Protein AF-A0A2M7YZH6-F1 (afdb_monomer)

Nearest PDB structures (foldseek):
  3pjz-assembly1_B  TM=8.827E-01  e=1.285E-06  Vibrio parahaemolyticus
  6v4l-assembly1_A  TM=8.177E-01  e=1.826E-06  Vibrio parahaemolyticus RIMD 2210633

Sequence (149 aa):
GFAIVAFSWILIAFVGAIPFKLSGVCPNFIDGVFESMSGFTTTGASILREIDSLPEGILFWRNLMQWVGGMGIIILSLAIFPALGIGSFHLFKAEIPGGATVERVQPRLAETAKILWKTYIALTLLEIVVLRLLGLDFFDAVTHTFSTV

Secondary structure (DSSP, 8-state):
-HHHHHHHHHHHHHHHTHHHHHTSS-SSHHHHHHHHHHHHTT------S--TTS-HHHHHHHHHHHHHHHHHHHHHHHHHHHHHT-SSHHHHHHHSTT---GGGHHHHHHHHHHHHHHHHHHHHHHHHHHHHHTT--HHHHHHHHHHH-

pLDDT: mean 86.14, std 16.14, range [41.38, 98.44]

Structure (mmC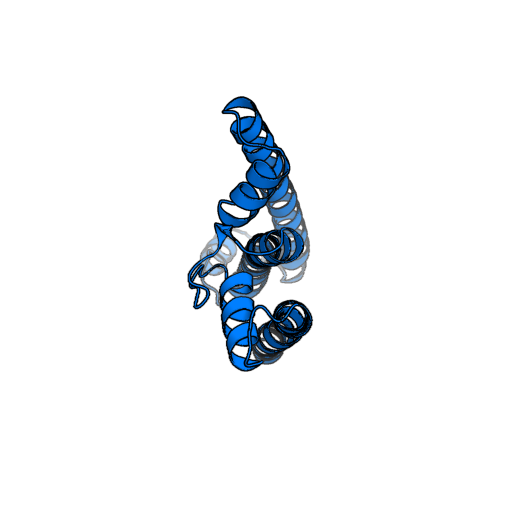IF, N/CA/C/O backbone):
data_AF-A0A2M7YZH6-F1
#
_entry.id   AF-A0A2M7YZH6-F1
#
loop_
_atom_site.group_PDB
_atom_site.id
_atom_site.type_symbol
_atom_site.label_atom_id
_atom_site.label_alt_id
_atom_site.label_comp_id
_atom_site.label_asym_id
_atom_site.label_entity_id
_atom_site.label_seq_id
_atom_site.pdbx_PDB_ins_code
_atom_site.Cartn_x
_atom_site.Cartn_y
_atom_site.Cartn_z
_atom_site.occupancy
_atom_site.B_iso_or_equiv
_atom_site.auth_seq_id
_atom_site.auth_comp_id
_atom_site.auth_asym_id
_atom_site.auth_atom_id
_atom_site.pdbx_PDB_model_num
ATOM 1 N N . GLY A 1 1 ? 4.613 -11.458 -21.295 1.00 74.50 1 GLY A N 1
ATOM 2 C CA . GLY A 1 1 ? 4.694 -10.096 -20.733 1.00 74.50 1 GLY A CA 1
ATOM 3 C C . GLY A 1 1 ? 3.332 -9.631 -20.266 1.00 74.50 1 GLY A C 1
ATOM 4 O O . GLY A 1 1 ? 2.996 -9.866 -19.118 1.00 74.50 1 GLY A O 1
ATOM 5 N N . PHE A 1 2 ? 2.523 -9.062 -21.163 1.00 79.38 2 PHE A N 1
ATOM 6 C CA . PHE A 1 2 ? 1.222 -8.457 -20.833 1.00 79.38 2 PHE A CA 1
ATOM 7 C C . PHE A 1 2 ? 0.250 -9.357 -20.058 1.00 79.38 2 PHE A C 1
ATOM 9 O O . PHE A 1 2 ? -0.271 -8.932 -19.035 1.00 79.38 2 PHE A O 1
ATOM 16 N N . ALA A 1 3 ? 0.059 -10.611 -20.485 1.00 87.94 3 ALA A N 1
ATOM 17 C CA . ALA A 1 3 ? -0.822 -11.546 -19.779 1.00 87.94 3 ALA A CA 1
ATOM 18 C C . ALA A 1 3 ? -0.371 -11.798 -18.330 1.00 87.94 3 ALA A C 1
ATOM 20 O O . ALA A 1 3 ? -1.194 -11.805 -17.426 1.00 87.94 3 ALA A O 1
ATOM 21 N N . ILE A 1 4 ? 0.940 -11.939 -18.102 1.00 88.12 4 ILE A N 1
ATOM 22 C CA . ILE A 1 4 ? 1.502 -12.144 -16.758 1.00 88.12 4 ILE A CA 1
ATOM 23 C C . ILE A 1 4 ? 1.170 -10.942 -15.876 1.00 88.12 4 ILE A C 1
ATOM 25 O O . ILE A 1 4 ? 0.662 -11.124 -14.783 1.00 88.12 4 ILE A O 1
ATOM 29 N N . VAL A 1 5 ? 1.388 -9.721 -16.370 1.00 86.12 5 VAL A N 1
ATOM 30 C CA . VAL A 1 5 ? 1.063 -8.493 -15.630 1.00 86.12 5 VAL A CA 1
ATOM 31 C C . VAL A 1 5 ? -0.426 -8.447 -15.286 1.00 86.12 5 VAL A C 1
ATOM 33 O O . VAL A 1 5 ? -0.772 -8.287 -14.121 1.00 86.12 5 VAL A O 1
ATOM 36 N N . ALA A 1 6 ? -1.302 -8.635 -16.276 1.00 89.31 6 ALA A N 1
ATOM 37 C CA . ALA A 1 6 ? -2.748 -8.576 -16.077 1.00 89.31 6 ALA A CA 1
ATOM 38 C C . ALA A 1 6 ? -3.234 -9.612 -15.049 1.00 89.31 6 ALA A C 1
ATOM 40 O O . ALA A 1 6 ? -3.947 -9.267 -14.109 1.00 89.31 6 ALA A O 1
ATOM 41 N N . PHE A 1 7 ? -2.806 -10.871 -15.183 1.00 93.94 7 PHE A N 1
ATOM 42 C CA . PHE A 1 7 ? -3.199 -11.925 -14.250 1.00 93.94 7 PHE A CA 1
ATOM 43 C C . PHE A 1 7 ? -2.571 -11.761 -12.863 1.00 93.94 7 PHE A C 1
ATOM 45 O O . PHE A 1 7 ? -3.225 -12.105 -11.883 1.00 93.94 7 PHE A O 1
ATOM 52 N N . SER A 1 8 ? -1.365 -11.195 -12.748 1.00 92.19 8 SER A N 1
ATOM 53 C CA . SER A 1 8 ? -0.750 -10.893 -11.449 1.00 92.19 8 SER A CA 1
ATOM 54 C C . SER A 1 8 ? -1.558 -9.868 -10.654 1.00 92.19 8 SER A C 1
ATOM 56 O O . SER A 1 8 ? -1.781 -10.082 -9.466 1.00 92.19 8 SER A O 1
ATOM 58 N N . TRP A 1 9 ? -2.044 -8.796 -11.292 1.00 91.62 9 TRP A N 1
ATOM 59 C CA . TRP A 1 9 ? -2.890 -7.794 -10.625 1.00 91.62 9 TRP A CA 1
ATOM 60 C C . TRP A 1 9 ? -4.250 -8.356 -10.206 1.00 91.62 9 TRP A C 1
ATOM 62 O O . TRP A 1 9 ? -4.757 -8.044 -9.132 1.00 91.62 9 TRP A O 1
ATOM 72 N N . ILE A 1 10 ? -4.828 -9.237 -11.023 1.00 94.94 10 ILE A N 1
ATOM 73 C CA . ILE A 1 10 ? -6.061 -9.932 -10.649 1.00 94.94 10 ILE A CA 1
ATOM 74 C C . ILE A 1 10 ? -5.794 -10.841 -9.443 1.00 94.94 10 ILE A C 1
ATOM 76 O O . ILE A 1 10 ? -6.493 -10.754 -8.437 1.00 94.94 10 ILE A O 1
ATOM 80 N N . LEU A 1 11 ? -4.758 -11.680 -9.511 1.00 96.69 11 LEU A N 1
ATOM 81 C CA . LEU A 1 11 ? -4.429 -12.628 -8.450 1.00 96.69 11 LEU A CA 1
ATOM 82 C C . LEU A 1 11 ? -4.121 -11.924 -7.124 1.00 96.69 11 LEU A C 1
ATOM 84 O O . LEU A 1 11 ? -4.624 -12.351 -6.086 1.00 96.69 11 LEU A O 1
ATOM 88 N N . ILE A 1 12 ? -3.334 -10.844 -7.146 1.00 95.94 12 ILE A N 1
ATOM 89 C CA . ILE A 1 12 ? -2.993 -10.114 -5.923 1.00 95.94 12 ILE A CA 1
ATOM 90 C C . ILE A 1 12 ? -4.226 -9.454 -5.298 1.00 95.94 12 ILE A C 1
ATOM 92 O O . ILE A 1 12 ? -4.340 -9.479 -4.078 1.00 95.94 12 ILE A O 1
ATOM 96 N N . ALA A 1 13 ? -5.192 -8.972 -6.091 1.00 96.88 13 ALA A N 1
ATOM 97 C CA . ALA A 1 13 ? -6.457 -8.451 -5.568 1.00 96.88 13 ALA A CA 1
ATOM 98 C C . ALA A 1 13 ? -7.296 -9.544 -4.880 1.00 96.88 13 ALA A C 1
ATOM 100 O O . ALA A 1 13 ? -7.872 -9.322 -3.817 1.00 96.88 13 ALA A O 1
ATOM 101 N N . PHE A 1 14 ? -7.323 -10.761 -5.434 1.00 97.88 14 PHE A N 1
ATOM 102 C CA . PHE A 1 14 ? -7.987 -11.899 -4.787 1.00 97.88 14 PHE A CA 1
ATOM 103 C C . PHE A 1 14 ? -7.305 -12.310 -3.477 1.00 97.88 14 PHE A C 1
ATOM 105 O O . PHE A 1 14 ? -7.982 -12.579 -2.486 1.00 97.88 14 PHE A O 1
ATOM 112 N N . VAL A 1 15 ? -5.972 -12.345 -3.453 1.00 97.44 15 VAL A N 1
ATOM 113 C CA . VAL A 1 15 ? -5.211 -12.666 -2.237 1.00 97.44 15 VAL A CA 1
ATOM 114 C C . VAL A 1 15 ? -5.360 -11.557 -1.195 1.00 97.44 15 VAL A C 1
ATOM 116 O O . VAL A 1 15 ? -5.578 -11.839 -0.017 1.00 97.44 15 VAL A O 1
ATOM 119 N N . GLY A 1 16 ? -5.304 -10.293 -1.610 1.00 97.12 16 GLY A N 1
ATOM 120 C CA . GLY A 1 16 ? -5.421 -9.157 -0.705 1.00 97.12 16 GLY A CA 1
ATOM 121 C C . GLY A 1 16 ? -6.817 -8.948 -0.133 1.00 97.12 16 GLY A C 1
ATOM 122 O O . GLY A 1 16 ? -6.955 -8.315 0.913 1.00 97.12 16 GLY A O 1
ATOM 123 N N . ALA A 1 17 ? -7.835 -9.561 -0.739 1.00 97.75 17 ALA A N 1
ATOM 124 C CA . ALA A 1 17 ? -9.189 -9.607 -0.206 1.00 97.75 17 ALA A CA 1
ATOM 125 C C . ALA A 1 17 ? -9.333 -10.488 1.051 1.00 97.75 17 ALA A C 1
ATOM 127 O O . ALA A 1 17 ? -10.291 -10.330 1.812 1.00 97.75 17 ALA A O 1
ATOM 128 N N . ILE A 1 18 ? -8.400 -11.422 1.286 1.00 96.88 18 ILE A N 1
ATOM 129 C CA . ILE A 1 18 ? -8.506 -12.420 2.361 1.00 96.88 18 ILE A CA 1
ATOM 130 C C . ILE A 1 18 ? -8.633 -11.759 3.747 1.00 96.88 18 ILE A C 1
ATOM 132 O O . ILE A 1 18 ? -9.579 -12.105 4.463 1.00 96.88 18 ILE A O 1
ATOM 136 N N . PRO A 1 19 ? -7.790 -10.783 4.145 1.00 96.62 19 PRO A N 1
ATOM 137 C CA . PRO A 1 19 ? -7.918 -10.150 5.458 1.00 96.62 19 PRO A CA 1
ATOM 138 C C . PRO A 1 19 ? -9.242 -9.404 5.666 1.00 96.62 19 PRO A C 1
ATOM 140 O O . PRO A 1 19 ? -9.764 -9.420 6.778 1.00 96.62 19 PRO A O 1
ATOM 143 N N . PHE A 1 20 ? -9.840 -8.817 4.621 1.00 96.12 20 PHE A N 1
ATOM 144 C CA . PHE A 1 20 ? -11.158 -8.168 4.725 1.00 96.12 20 PHE A CA 1
ATOM 145 C C . PHE A 1 20 ? -12.286 -9.159 5.003 1.00 96.12 20 PHE A C 1
ATOM 147 O O . PHE A 1 20 ? -13.231 -8.844 5.727 1.00 96.12 20 PHE A O 1
ATOM 154 N N . LYS A 1 21 ? -12.191 -10.365 4.433 1.00 95.31 21 LYS A N 1
ATOM 155 C CA . LYS A 1 21 ? -13.177 -11.419 4.667 1.00 95.31 21 LYS A CA 1
ATOM 156 C C . LYS A 1 21 ? -13.003 -12.061 6.040 1.00 95.31 21 LYS A C 1
ATOM 158 O O . LYS A 1 21 ? -13.998 -12.310 6.715 1.00 95.31 21 LYS A O 1
ATOM 163 N N . LEU A 1 22 ? -11.760 -12.319 6.452 1.00 95.25 22 LEU A N 1
ATOM 164 C CA . LEU A 1 22 ? -11.458 -12.935 7.748 1.00 95.25 22 LEU A CA 1
ATOM 165 C C . LEU A 1 22 ? -11.765 -12.010 8.930 1.00 95.25 22 LEU A C 1
ATOM 167 O O . LEU A 1 22 ? -12.183 -12.496 9.975 1.00 95.25 22 LEU A O 1
ATOM 171 N N . SER A 1 23 ? -11.602 -10.696 8.768 1.00 94.06 23 SER A N 1
ATOM 172 C CA . SER A 1 23 ? -11.954 -9.719 9.807 1.00 94.06 23 SER A CA 1
ATOM 173 C C . SER A 1 23 ? -13.456 -9.477 9.947 1.00 94.06 23 SER A C 1
ATOM 175 O O . SER A 1 23 ? -13.881 -8.851 10.912 1.00 94.06 23 SER A O 1
ATOM 177 N N . GLY A 1 24 ? -14.265 -9.939 8.989 1.00 92.50 24 GLY A N 1
ATOM 178 C CA . GLY A 1 24 ? -15.707 -9.696 8.959 1.00 92.50 24 GLY A CA 1
ATOM 179 C C . GLY A 1 24 ? -16.105 -8.281 8.526 1.00 92.50 24 GLY A C 1
ATOM 180 O O . GLY A 1 24 ? -17.298 -8.003 8.446 1.00 92.50 24 GLY A O 1
ATOM 181 N N . VAL A 1 25 ? -15.141 -7.411 8.196 1.00 93.00 25 VAL A N 1
ATOM 182 C CA . VAL A 1 25 ? -15.398 -6.036 7.730 1.00 93.00 25 VAL A CA 1
ATOM 183 C C . VAL A 1 25 ? -16.132 -6.030 6.386 1.00 93.00 25 VAL A C 1
ATOM 185 O O . VAL A 1 25 ? -16.988 -5.182 6.154 1.00 93.00 25 VAL A O 1
ATOM 188 N N . CYS A 1 26 ? -15.831 -6.992 5.509 1.00 92.75 26 CYS A N 1
ATOM 189 C CA . CYS A 1 26 ? -16.551 -7.198 4.252 1.00 92.75 26 CYS A CA 1
ATOM 190 C C . CYS A 1 26 ? -17.435 -8.457 4.335 1.00 92.75 26 CYS A C 1
ATOM 192 O O . CYS A 1 26 ? -16.905 -9.578 4.356 1.00 92.75 26 CYS A O 1
ATOM 194 N N . PRO A 1 27 ? -18.777 -8.319 4.345 1.00 85.12 27 PRO A N 1
ATOM 195 C CA . PRO A 1 27 ? -19.688 -9.462 4.387 1.00 85.12 27 PRO A CA 1
ATOM 196 C C . PRO A 1 27 ? -19.532 -10.368 3.162 1.00 85.12 27 PRO A C 1
ATOM 198 O O . PRO A 1 27 ? -19.421 -11.592 3.302 1.00 85.12 27 PRO A O 1
ATOM 201 N N . ASN A 1 28 ? -19.446 -9.781 1.965 1.00 93.69 28 ASN A N 1
ATOM 202 C CA . ASN A 1 28 ? -19.191 -10.521 0.734 1.00 93.69 28 ASN A CA 1
ATOM 203 C C . ASN A 1 28 ? -17.700 -10.506 0.401 1.00 93.69 28 ASN A C 1
ATOM 205 O O . ASN A 1 28 ? -17.000 -9.522 0.608 1.00 93.69 28 ASN A O 1
ATOM 209 N N . PHE A 1 29 ? -17.197 -11.599 -0.168 1.00 95.31 29 PHE A N 1
ATOM 210 C CA . PHE A 1 29 ? -15.797 -11.651 -0.591 1.00 95.31 29 PHE A CA 1
ATOM 211 C C . PHE A 1 29 ? -15.505 -10.684 -1.749 1.00 95.31 29 PHE A C 1
ATOM 213 O O . PHE A 1 29 ? -14.436 -10.090 -1.791 1.00 95.31 29 PHE A O 1
ATOM 220 N N . ILE A 1 30 ? -16.477 -10.471 -2.643 1.00 96.62 30 ILE A N 1
ATOM 221 C CA . ILE A 1 30 ? -16.360 -9.528 -3.766 1.00 96.62 30 ILE A CA 1
ATOM 222 C C . ILE A 1 30 ? -16.159 -8.085 -3.286 1.00 96.62 30 ILE A C 1
ATOM 224 O O . ILE A 1 30 ? -15.373 -7.360 -3.886 1.00 96.62 30 ILE A O 1
ATOM 228 N N . ASP A 1 31 ? -16.782 -7.707 -2.171 1.00 95.81 31 ASP A N 1
ATOM 229 C CA . ASP A 1 31 ? -16.585 -6.407 -1.523 1.00 95.81 31 ASP A CA 1
ATOM 230 C C . ASP A 1 31 ? -15.112 -6.242 -1.092 1.00 95.81 31 ASP A C 1
ATOM 232 O O . ASP A 1 31 ? -14.466 -5.239 -1.395 1.00 95.81 31 ASP A O 1
ATOM 236 N N . GLY A 1 32 ? -14.531 -7.290 -0.498 1.00 97.12 32 GLY A N 1
ATOM 237 C CA . GLY A 1 32 ? -13.105 -7.328 -0.156 1.00 97.12 32 GLY A CA 1
ATOM 238 C C . GLY A 1 32 ? -12.177 -7.318 -1.378 1.00 97.12 32 GLY A C 1
ATOM 239 O O . GLY A 1 32 ? -11.103 -6.722 -1.324 1.00 97.12 32 GLY A O 1
ATOM 240 N N . VAL A 1 33 ? -12.579 -7.943 -2.491 1.00 98.00 33 VAL A N 1
ATOM 241 C CA . VAL A 1 33 ? -11.831 -7.892 -3.762 1.00 98.00 33 VAL A CA 1
ATOM 242 C C . VAL A 1 33 ? -11.861 -6.487 -4.355 1.00 98.00 33 VAL A C 1
ATOM 244 O O . VAL A 1 33 ? -10.839 -6.037 -4.868 1.00 98.00 33 VAL A O 1
ATOM 247 N N . PHE A 1 34 ? -12.984 -5.772 -4.256 1.00 97.50 34 PHE A N 1
ATOM 248 C CA . PHE A 1 34 ? -13.074 -4.378 -4.687 1.00 97.50 34 PHE A CA 1
ATOM 249 C C . PHE A 1 34 ? -12.136 -3.477 -3.873 1.00 97.50 34 PHE A C 1
ATOM 251 O O . PHE A 1 34 ? -11.321 -2.769 -4.465 1.00 97.50 34 PHE A O 1
ATOM 258 N N . GLU A 1 35 ? -12.193 -3.552 -2.536 1.00 97.56 35 GLU A N 1
ATOM 259 C CA . GLU A 1 35 ? -11.275 -2.808 -1.656 1.00 97.56 35 GLU A CA 1
ATOM 260 C C . GLU A 1 35 ? -9.815 -3.149 -1.967 1.00 97.56 35 GLU A C 1
ATOM 262 O O . GLU A 1 35 ? -8.975 -2.257 -2.075 1.00 97.56 35 GLU A O 1
ATOM 267 N N . SER A 1 36 ? -9.508 -4.435 -2.167 1.00 97.88 36 SER A N 1
ATOM 268 C CA . SER A 1 36 ? -8.140 -4.862 -2.443 1.00 97.88 36 SER A CA 1
ATOM 269 C C . SER A 1 36 ? -7.630 -4.399 -3.803 1.00 97.88 36 SER A C 1
ATOM 271 O O . SER A 1 36 ? -6.487 -3.950 -3.895 1.00 97.88 36 SER A O 1
ATOM 273 N N . MET A 1 37 ? -8.459 -4.481 -4.847 1.00 97.50 37 MET A N 1
ATOM 274 C CA . MET A 1 37 ? -8.111 -3.968 -6.169 1.00 97.50 37 MET A CA 1
ATOM 275 C C . MET A 1 37 ? -7.846 -2.467 -6.083 1.00 97.50 37 MET A C 1
ATOM 277 O O . MET A 1 37 ? -6.768 -2.031 -6.463 1.00 97.50 37 MET A O 1
ATOM 281 N N . SER A 1 38 ? -8.781 -1.707 -5.504 1.00 97.25 38 SER A N 1
ATOM 282 C CA . SER A 1 38 ? -8.664 -0.258 -5.325 1.00 97.25 38 SER A CA 1
ATOM 283 C C . SER A 1 38 ? -7.399 0.151 -4.563 1.00 97.25 38 SER A C 1
ATOM 285 O O . SER A 1 38 ? -6.731 1.112 -4.950 1.00 97.25 38 SER A O 1
ATOM 287 N N . GLY A 1 39 ? -7.042 -0.595 -3.511 1.00 96.94 39 GLY A N 1
ATOM 288 C CA . GLY A 1 39 ? -5.807 -0.391 -2.758 1.00 96.94 39 GLY A CA 1
ATOM 289 C C . GLY A 1 39 ? -4.566 -0.612 -3.621 1.00 96.94 39 GLY A C 1
ATOM 290 O O . GLY A 1 39 ? -3.758 0.295 -3.787 1.00 96.94 39 GLY A O 1
ATOM 291 N N . PHE A 1 40 ? -4.423 -1.791 -4.230 1.00 96.94 40 PHE A N 1
ATOM 292 C CA . PHE A 1 40 ? -3.234 -2.124 -5.022 1.00 96.94 40 PHE A CA 1
ATOM 293 C C . PHE A 1 40 ? -3.081 -1.290 -6.297 1.00 96.94 40 PHE A C 1
ATOM 295 O O . PHE A 1 40 ? -1.958 -1.050 -6.735 1.00 96.94 40 PHE A O 1
ATOM 302 N N . THR A 1 41 ? -4.176 -0.826 -6.895 1.00 95.00 41 THR A N 1
ATOM 303 C CA . THR A 1 41 ? -4.136 0.085 -8.048 1.00 95.00 41 THR A CA 1
ATOM 304 C C . THR A 1 41 ? -4.062 1.553 -7.643 1.00 95.00 41 THR A C 1
ATOM 306 O O . THR A 1 41 ? -4.276 2.414 -8.497 1.00 95.00 41 THR A O 1
ATOM 309 N N . THR A 1 42 ? -3.826 1.839 -6.354 1.00 95.88 42 THR A N 1
ATOM 310 C CA . THR A 1 42 ? -3.705 3.193 -5.787 1.00 95.88 42 THR A CA 1
ATOM 311 C C . THR A 1 42 ? -4.867 4.106 -6.186 1.00 95.88 42 THR A C 1
ATOM 313 O O . THR A 1 42 ? -4.691 5.284 -6.479 1.00 95.88 42 THR A O 1
ATOM 316 N N . THR A 1 43 ? -6.067 3.536 -6.300 1.00 95.94 43 THR A N 1
ATOM 317 C CA . THR A 1 43 ? -7.269 4.246 -6.758 1.00 95.94 43 THR A CA 1
ATOM 318 C C . THR A 1 43 ? -7.965 4.959 -5.606 1.00 95.94 43 THR A C 1
ATOM 320 O O . THR A 1 43 ? -8.549 6.019 -5.808 1.00 95.94 43 THR A O 1
ATOM 323 N N . GLY A 1 44 ? -7.922 4.381 -4.402 1.00 92.44 44 GLY A N 1
ATOM 324 C CA . GLY A 1 44 ? -8.481 4.997 -3.195 1.00 92.44 44 GLY A CA 1
ATOM 325 C C . GLY A 1 44 ? -10.015 5.038 -3.136 1.00 92.44 44 GLY A C 1
ATOM 326 O O . GLY A 1 44 ? -10.578 5.667 -2.246 1.00 92.44 44 GLY A O 1
ATOM 327 N N . ALA A 1 45 ? -10.712 4.354 -4.048 1.00 95.19 45 ALA A N 1
ATOM 328 C CA . ALA A 1 45 ? -12.155 4.152 -3.958 1.00 95.19 45 ALA A CA 1
ATOM 329 C C . ALA A 1 45 ? -12.491 3.161 -2.831 1.00 95.19 45 ALA A C 1
ATOM 331 O O . ALA A 1 45 ? -11.825 2.135 -2.695 1.00 95.19 45 ALA A O 1
ATOM 332 N N . SER A 1 46 ? -13.536 3.451 -2.055 1.00 95.25 46 SER A N 1
ATOM 333 C CA . SER A 1 46 ? -13.941 2.652 -0.894 1.00 95.25 46 SER A CA 1
ATOM 334 C C . SER A 1 46 ? -15.448 2.409 -0.899 1.00 95.25 46 SER A C 1
ATOM 336 O O . SER A 1 46 ? -16.230 3.327 -1.144 1.00 95.25 46 SER A O 1
ATOM 338 N N . ILE A 1 47 ? -15.853 1.179 -0.603 1.00 94.44 47 ILE A N 1
ATOM 339 C CA . ILE A 1 47 ? -17.235 0.791 -0.285 1.00 94.44 47 ILE A CA 1
ATOM 340 C C . ILE A 1 47 ? -17.486 0.785 1.229 1.00 94.44 47 ILE A C 1
ATOM 342 O O . ILE A 1 47 ? -18.639 0.802 1.666 1.00 94.44 47 ILE A O 1
ATOM 346 N N . LEU A 1 48 ? -16.417 0.782 2.034 1.00 91.94 48 LEU A N 1
ATOM 347 C CA . LEU A 1 48 ? -16.492 0.929 3.485 1.00 91.94 48 LEU A CA 1
ATOM 348 C C . LEU A 1 48 ? -16.862 2.377 3.830 1.00 91.94 48 LEU A C 1
ATOM 350 O O . LEU A 1 48 ? -16.236 3.311 3.327 1.00 91.94 48 LEU A O 1
ATOM 354 N N . ARG A 1 49 ? -17.898 2.553 4.662 1.00 86.94 49 ARG A N 1
ATOM 355 C CA . ARG A 1 49 ? -18.475 3.868 4.999 1.00 86.94 49 ARG A CA 1
ATOM 356 C C . ARG A 1 49 ? -17.814 4.519 6.208 1.00 86.94 49 ARG A C 1
ATOM 358 O O . ARG A 1 49 ? -17.452 5.685 6.147 1.00 86.94 49 ARG A O 1
ATOM 365 N N . GLU A 1 50 ? -17.672 3.766 7.292 1.00 86.94 50 GLU A N 1
ATOM 366 C CA . GLU A 1 50 ? -17.059 4.239 8.533 1.00 86.94 50 GLU A CA 1
ATOM 367 C C . GLU A 1 50 ? -15.652 3.658 8.621 1.00 86.94 50 GLU A C 1
ATOM 369 O O . GLU A 1 50 ? -15.446 2.557 9.120 1.00 86.94 50 GLU A O 1
ATOM 374 N N . ILE A 1 51 ? -14.690 4.367 8.034 1.00 87.44 51 ILE A N 1
ATOM 375 C CA . ILE A 1 51 ? -13.297 3.913 7.996 1.00 87.44 51 ILE A CA 1
ATOM 376 C C . ILE A 1 51 ? -12.658 4.058 9.380 1.00 87.44 51 ILE A C 1
ATOM 378 O O . ILE A 1 51 ? -11.986 3.137 9.829 1.00 87.44 51 ILE A O 1
ATOM 382 N N . ASP A 1 52 ? -12.933 5.153 10.085 1.00 84.06 52 ASP A N 1
ATOM 383 C CA . ASP A 1 52 ? -12.298 5.471 11.372 1.00 84.06 52 ASP A CA 1
ATOM 384 C C . ASP A 1 52 ? -12.664 4.488 12.499 1.00 84.06 52 ASP A C 1
ATOM 386 O O . ASP A 1 52 ? -11.980 4.425 13.516 1.00 84.06 52 ASP A O 1
ATOM 390 N N . SER A 1 53 ? -13.733 3.700 12.331 1.00 89.12 53 SER A N 1
ATOM 391 C CA . SER A 1 53 ? -14.151 2.665 13.287 1.00 89.12 53 SER A CA 1
ATOM 392 C C . SER A 1 53 ? -13.584 1.275 12.974 1.00 89.12 53 SER A C 1
ATOM 394 O O . SER A 1 53 ? -13.840 0.319 13.712 1.00 89.12 53 SER A O 1
ATOM 396 N N . LEU A 1 54 ? -12.817 1.132 11.888 1.00 93.25 54 LEU A N 1
ATOM 397 C CA . LEU A 1 54 ? -12.217 -0.143 11.513 1.00 93.25 54 LEU A CA 1
ATOM 398 C C . LEU A 1 54 ? -11.079 -0.528 12.469 1.00 93.25 54 LEU A C 1
ATOM 400 O O . LEU A 1 54 ? -10.348 0.334 12.951 1.00 93.25 54 LEU A O 1
ATOM 404 N N . PRO A 1 55 ? -10.852 -1.836 12.690 1.00 94.44 55 PRO A N 1
ATOM 405 C CA . PRO A 1 55 ? -9.686 -2.291 13.434 1.00 94.44 55 PRO A CA 1
ATOM 406 C C . PRO A 1 55 ? -8.385 -1.782 12.801 1.00 94.44 55 PRO A C 1
ATOM 408 O O . PRO A 1 55 ? -8.222 -1.862 11.579 1.00 94.44 55 PRO A O 1
ATOM 411 N N . GLU A 1 56 ? -7.420 -1.366 13.625 1.00 94.94 56 GLU A N 1
ATOM 412 C CA . GLU A 1 56 ? -6.116 -0.849 13.173 1.00 94.94 56 GLU A CA 1
ATOM 413 C C . GLU A 1 56 ? -5.410 -1.790 12.185 1.00 94.94 56 GLU A C 1
ATOM 415 O O . GLU A 1 56 ? -4.837 -1.345 11.197 1.00 94.94 56 GLU A O 1
ATOM 420 N N . GLY A 1 57 ? -5.513 -3.111 12.371 1.00 96.00 57 GLY A N 1
ATOM 421 C CA . GLY A 1 57 ? -4.939 -4.077 11.429 1.00 96.00 57 GLY A CA 1
ATOM 422 C C . GLY A 1 57 ? -5.516 -3.971 10.010 1.00 96.00 57 GLY A C 1
ATOM 423 O O . GLY A 1 57 ? -4.789 -4.138 9.033 1.00 96.00 57 GLY A O 1
ATOM 424 N N . ILE A 1 58 ? -6.807 -3.650 9.878 1.00 96.25 58 ILE A N 1
ATOM 425 C CA . ILE A 1 58 ? -7.466 -3.451 8.581 1.00 96.25 58 ILE A CA 1
ATOM 426 C C . ILE A 1 58 ? -7.129 -2.082 8.002 1.00 96.25 58 ILE A C 1
ATOM 428 O O . ILE A 1 58 ? -6.860 -1.988 6.805 1.00 96.25 58 ILE A O 1
ATOM 432 N N . LEU A 1 59 ? -7.078 -1.042 8.836 1.00 95.81 59 LEU A N 1
ATOM 433 C CA . LEU A 1 59 ? -6.607 0.280 8.420 1.00 95.81 59 LEU A CA 1
ATOM 434 C C . LEU A 1 59 ? -5.179 0.216 7.875 1.00 95.81 59 LEU A C 1
ATOM 436 O O . LEU A 1 59 ? -4.907 0.698 6.776 1.00 95.81 59 LEU A O 1
ATOM 440 N N . PHE A 1 60 ? -4.284 -0.456 8.592 1.00 97.06 60 PHE A N 1
ATOM 441 C CA . PHE A 1 60 ? -2.913 -0.668 8.154 1.00 97.06 60 PHE A CA 1
ATOM 442 C C . PHE A 1 60 ? -2.855 -1.444 6.839 1.00 97.06 60 PHE A C 1
ATOM 444 O O . PHE A 1 60 ? -2.162 -1.029 5.916 1.00 97.06 60 PHE A O 1
ATOM 451 N N . TRP A 1 61 ? -3.617 -2.536 6.721 1.00 97.56 61 TRP A N 1
ATOM 452 C CA . TRP A 1 61 ? -3.647 -3.356 5.510 1.00 97.56 61 TRP A CA 1
ATOM 453 C C . TRP A 1 61 ? -4.090 -2.566 4.275 1.00 97.56 61 TRP A 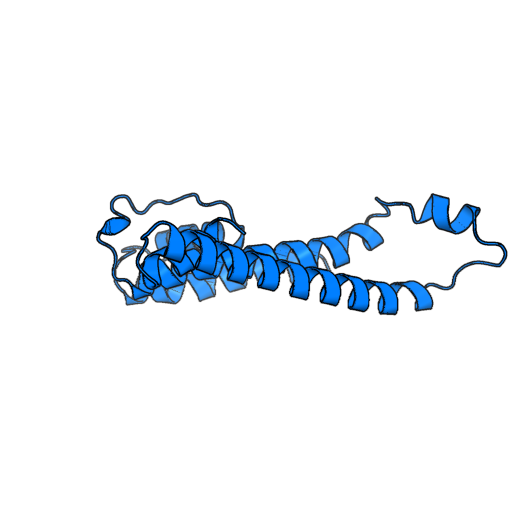C 1
ATOM 455 O O . TRP A 1 61 ? -3.443 -2.649 3.234 1.00 97.56 61 TRP A O 1
ATOM 465 N N . ARG A 1 62 ? -5.143 -1.747 4.399 1.00 96.31 62 ARG A N 1
ATOM 466 C CA . ARG A 1 62 ? -5.645 -0.889 3.311 1.00 96.31 62 ARG A CA 1
ATOM 467 C C . ARG A 1 62 ? -4.590 0.092 2.821 1.00 96.31 62 ARG A C 1
ATOM 469 O O . ARG A 1 62 ? -4.358 0.191 1.620 1.00 96.31 62 ARG A O 1
ATOM 476 N N . ASN A 1 63 ? -3.943 0.789 3.748 1.00 97.00 63 ASN A N 1
ATOM 477 C CA .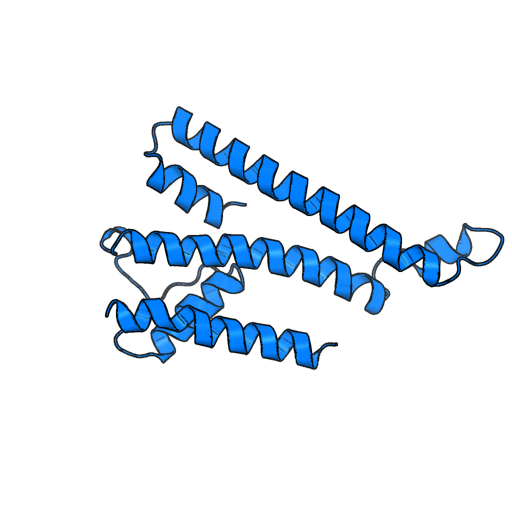 ASN A 1 63 ? -2.933 1.783 3.404 1.00 97.00 63 ASN A CA 1
ATOM 478 C C . ASN A 1 63 ? -1.657 1.122 2.866 1.00 97.00 63 ASN A C 1
ATOM 480 O O . ASN A 1 63 ? -1.107 1.565 1.863 1.00 97.00 63 ASN A O 1
ATOM 484 N N . LEU A 1 64 ? -1.245 -0.012 3.439 1.00 97.62 64 LEU A N 1
ATOM 485 C CA . LEU A 1 64 ? -0.110 -0.789 2.943 1.00 97.62 64 LEU A CA 1
ATOM 486 C C . LEU A 1 64 ? -0.309 -1.242 1.491 1.00 97.62 64 LEU A C 1
ATOM 488 O O . LEU A 1 64 ? 0.648 -1.230 0.721 1.00 97.62 64 LEU A O 1
ATOM 492 N N . MET A 1 65 ? -1.527 -1.626 1.092 1.00 97.56 65 MET A N 1
ATOM 493 C CA . MET A 1 65 ? -1.797 -1.970 -0.308 1.00 97.56 65 MET A CA 1
ATOM 494 C C . MET A 1 65 ? -1.528 -0.812 -1.260 1.00 97.56 65 MET A C 1
ATOM 496 O O . MET A 1 65 ? -0.997 -1.061 -2.339 1.00 97.56 65 MET A O 1
ATOM 500 N N . GLN A 1 66 ? -1.868 0.422 -0.872 1.00 97.25 66 GLN A N 1
ATOM 501 C CA . GLN A 1 66 ? -1.582 1.598 -1.693 1.00 97.25 66 GLN A CA 1
ATOM 502 C C . GLN A 1 66 ? -0.080 1.816 -1.827 1.00 97.25 66 GLN A C 1
ATOM 504 O O . GLN A 1 66 ? 0.414 1.929 -2.944 1.00 97.25 66 GLN A O 1
ATOM 509 N N . TRP A 1 67 ? 0.664 1.732 -0.726 1.00 97.81 67 TRP A N 1
ATOM 510 C CA . TRP A 1 67 ? 2.119 1.881 -0.749 1.00 97.81 67 TRP A CA 1
ATOM 511 C C . TRP A 1 67 ? 2.818 0.793 -1.590 1.00 97.81 67 TRP A C 1
ATOM 513 O O . TRP A 1 67 ? 3.679 1.056 -2.433 1.00 97.81 67 TRP A O 1
ATOM 523 N N . VAL A 1 68 ? 2.405 -0.470 -1.427 1.00 96.06 68 VAL A N 1
ATOM 524 C CA . VAL A 1 68 ? 2.918 -1.590 -2.237 1.00 96.06 68 VAL A CA 1
ATOM 525 C C . VAL A 1 68 ? 2.516 -1.434 -3.708 1.00 96.06 68 VAL A C 1
ATOM 527 O O . VAL A 1 68 ? 3.325 -1.687 -4.605 1.00 96.06 68 VAL A O 1
ATOM 530 N N . GLY A 1 69 ? 1.281 -1.001 -3.962 1.00 95.12 69 GLY A N 1
ATOM 531 C CA . GLY A 1 69 ? 0.736 -0.726 -5.287 1.00 95.12 69 GLY A CA 1
ATOM 532 C C . GLY A 1 69 ? 1.488 0.379 -6.026 1.00 95.12 69 GLY A C 1
ATOM 533 O O . GLY A 1 69 ? 1.871 0.193 -7.184 1.00 95.12 69 GLY A O 1
ATOM 534 N N . GLY A 1 70 ? 1.783 1.480 -5.330 1.00 94.31 70 GLY A N 1
ATOM 535 C CA . GLY A 1 70 ? 2.548 2.625 -5.820 1.00 94.31 70 GLY A CA 1
ATOM 536 C C . GLY A 1 70 ? 3.943 2.217 -6.285 1.00 94.31 70 GLY A C 1
ATOM 537 O O . GLY A 1 70 ? 4.339 2.467 -7.427 1.00 94.31 70 GLY A O 1
ATOM 538 N N . MET A 1 71 ? 4.665 1.455 -5.462 1.00 92.06 71 MET A N 1
ATOM 539 C CA . MET A 1 71 ? 5.951 0.892 -5.881 1.00 92.06 71 MET A CA 1
ATOM 540 C C . MET A 1 71 ? 5.800 -0.068 -7.078 1.00 92.06 71 MET A C 1
ATOM 542 O O . MET A 1 71 ? 6.624 -0.064 -8.000 1.00 92.06 71 MET A O 1
ATOM 546 N N . GLY A 1 72 ? 4.737 -0.878 -7.091 1.00 89.06 72 GLY A N 1
ATOM 547 C CA . GLY A 1 72 ? 4.420 -1.808 -8.173 1.00 89.06 72 GLY A CA 1
ATOM 548 C C . GLY A 1 72 ? 4.224 -1.118 -9.526 1.00 89.06 72 GLY A C 1
ATOM 549 O O . GLY A 1 72 ? 4.816 -1.548 -10.521 1.00 89.06 72 GLY A O 1
ATOM 550 N N . ILE A 1 73 ? 3.454 -0.025 -9.576 1.00 87.88 73 ILE A N 1
ATOM 551 C CA . ILE A 1 73 ? 3.206 0.720 -10.818 1.00 87.88 73 ILE A CA 1
ATOM 552 C C . ILE A 1 73 ? 4.457 1.457 -11.310 1.00 87.88 73 ILE A C 1
ATOM 554 O O . ILE A 1 73 ? 4.693 1.509 -12.520 1.00 87.88 73 ILE A O 1
ATOM 558 N N . ILE A 1 74 ? 5.314 1.944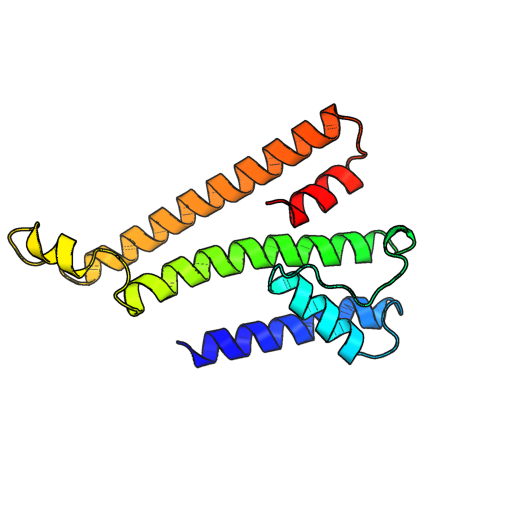 -10.406 1.00 88.94 74 ILE A N 1
ATOM 559 C CA . ILE A 1 74 ? 6.604 2.558 -10.756 1.00 88.94 74 ILE A CA 1
ATOM 560 C C . ILE A 1 74 ? 7.506 1.546 -11.478 1.00 88.94 74 ILE A C 1
ATOM 562 O O . IL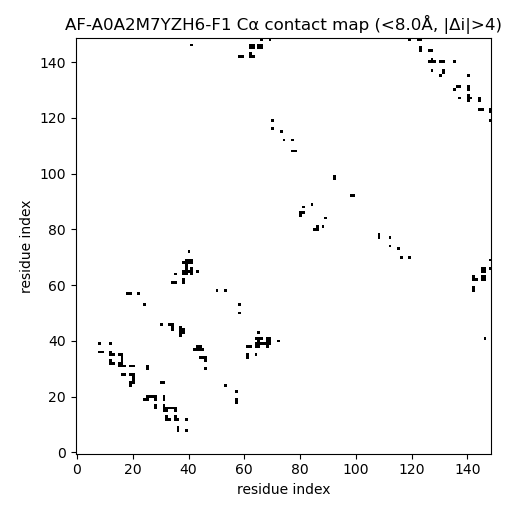E A 1 74 ? 8.007 1.821 -12.574 1.00 88.94 74 ILE A O 1
ATOM 566 N N . ILE A 1 75 ? 7.686 0.351 -10.903 1.00 85.31 75 ILE A N 1
ATOM 567 C CA . ILE A 1 75 ? 8.510 -0.712 -11.506 1.00 85.31 75 ILE A CA 1
ATOM 568 C C . ILE A 1 75 ? 7.899 -1.182 -12.829 1.00 85.31 75 ILE A C 1
ATOM 570 O O . ILE A 1 75 ? 8.616 -1.393 -13.811 1.00 85.31 75 ILE A O 1
ATOM 574 N N . LEU A 1 76 ? 6.574 -1.328 -12.875 1.00 83.50 76 LEU A N 1
ATOM 575 C CA . LEU A 1 76 ? 5.880 -1.764 -14.079 1.00 83.50 76 LEU A CA 1
ATOM 576 C C . LEU A 1 76 ? 6.048 -0.760 -15.223 1.00 83.50 76 LEU A C 1
ATOM 578 O O . LEU A 1 76 ? 6.334 -1.157 -16.352 1.00 83.50 76 LEU A O 1
ATOM 582 N N . SER A 1 77 ? 5.917 0.533 -14.930 1.00 81.31 77 SER A N 1
ATOM 583 C CA . SER A 1 77 ? 6.073 1.608 -15.914 1.00 81.31 77 SER A CA 1
ATOM 584 C C . SER A 1 77 ? 7.482 1.617 -16.505 1.00 81.31 77 SER A C 1
ATOM 586 O O . SER A 1 77 ? 7.638 1.691 -17.724 1.00 81.31 77 SER A O 1
ATOM 588 N N . LEU A 1 78 ? 8.508 1.422 -15.666 1.00 81.19 78 LEU A N 1
ATOM 589 C CA . LEU A 1 78 ? 9.889 1.238 -16.118 1.00 81.19 78 LEU A CA 1
ATOM 590 C C . LEU A 1 78 ? 10.048 0.028 -17.052 1.00 81.19 78 LEU A C 1
ATOM 592 O O . LEU A 1 78 ? 10.780 0.109 -18.033 1.00 81.19 78 LEU A O 1
ATOM 596 N N . ALA A 1 79 ? 9.370 -1.087 -16.785 1.00 77.25 79 ALA A N 1
ATOM 597 C CA . ALA A 1 79 ? 9.461 -2.278 -17.629 1.00 77.25 79 ALA A CA 1
ATOM 598 C C . ALA A 1 79 ? 8.698 -2.143 -18.963 1.00 77.25 79 ALA A C 1
ATOM 600 O O . ALA A 1 79 ? 9.144 -2.675 -19.981 1.00 77.25 79 ALA A O 1
ATOM 601 N N . ILE A 1 80 ? 7.555 -1.446 -18.972 1.00 74.94 80 ILE A N 1
ATOM 602 C CA . ILE A 1 80 ? 6.668 -1.343 -20.141 1.00 74.94 80 ILE A CA 1
ATOM 603 C C . ILE A 1 80 ? 7.086 -0.220 -21.100 1.00 74.94 80 ILE A C 1
ATOM 605 O O . ILE A 1 80 ? 7.068 -0.435 -22.312 1.00 74.94 80 ILE A O 1
ATOM 609 N N . PHE A 1 81 ? 7.472 0.965 -20.613 1.00 70.81 81 PHE A N 1
ATOM 610 C CA . PHE A 1 81 ? 7.779 2.114 -21.484 1.00 70.81 81 PHE A CA 1
ATOM 611 C C . PHE A 1 81 ? 8.874 1.848 -22.532 1.00 70.81 81 PHE A C 1
ATOM 613 O O . PHE A 1 81 ? 8.662 2.204 -23.695 1.00 70.81 81 PHE A O 1
ATOM 620 N N . PRO A 1 82 ? 9.982 1.147 -22.215 1.00 66.31 82 PRO A N 1
ATOM 621 C CA . PRO A 1 82 ? 10.966 0.759 -23.223 1.00 66.31 82 PRO A CA 1
ATOM 622 C C . PRO A 1 82 ? 10.378 -0.153 -24.307 1.00 66.31 82 PRO A C 1
ATOM 624 O O . PRO A 1 82 ? 10.745 -0.034 -25.473 1.00 66.31 82 PRO A O 1
ATOM 627 N N . ALA A 1 83 ? 9.451 -1.045 -23.939 1.00 65.12 83 ALA A N 1
ATOM 628 C CA . ALA A 1 83 ? 8.805 -1.972 -24.866 1.00 65.12 83 ALA A CA 1
ATOM 629 C C . ALA A 1 83 ? 7.762 -1.289 -25.769 1.00 65.12 83 ALA A C 1
ATOM 631 O O . ALA A 1 83 ? 7.528 -1.757 -26.880 1.00 65.12 83 ALA A O 1
ATOM 632 N N . LEU A 1 84 ? 7.157 -0.184 -25.316 1.00 64.56 84 LEU A N 1
ATOM 633 C CA . LEU A 1 84 ? 6.219 0.619 -26.110 1.00 64.56 84 LEU A CA 1
ATOM 634 C C . LEU A 1 84 ? 6.916 1.591 -27.076 1.00 64.56 84 LEU A C 1
ATOM 636 O O . LEU A 1 84 ? 6.247 2.189 -27.913 1.00 64.56 84 LEU A O 1
ATOM 640 N N . GLY A 1 85 ? 8.237 1.779 -26.974 1.00 60.28 85 GLY A N 1
ATOM 641 C CA . GLY A 1 85 ? 8.985 2.726 -27.814 1.00 60.28 85 GLY A CA 1
ATOM 642 C C . GLY A 1 85 ? 8.674 4.205 -27.531 1.00 60.28 85 GLY A C 1
ATOM 643 O O . GLY A 1 85 ? 9.174 5.088 -28.230 1.00 60.28 85 GLY A O 1
ATOM 644 N N . ILE A 1 86 ? 7.872 4.485 -26.498 1.00 58.38 86 ILE A N 1
ATOM 645 C CA . ILE A 1 86 ? 7.465 5.827 -26.074 1.00 58.38 86 ILE A CA 1
ATOM 646 C C . ILE A 1 86 ? 8.515 6.334 -25.082 1.00 58.38 86 ILE A C 1
ATOM 648 O O . ILE A 1 86 ? 8.452 6.066 -23.886 1.00 58.38 86 ILE A O 1
ATOM 652 N N . GLY A 1 87 ? 9.525 7.027 -25.603 1.00 55.50 87 GLY A N 1
ATOM 653 C CA . GLY A 1 87 ? 10.595 7.633 -24.811 1.00 55.50 87 GLY A CA 1
ATOM 654 C C . GLY A 1 87 ? 11.946 7.451 -25.479 1.00 55.50 87 GLY A C 1
ATOM 655 O O . GLY A 1 87 ? 12.523 6.379 -25.371 1.00 55.50 87 GLY A O 1
ATOM 656 N N . SER A 1 88 ? 12.410 8.492 -26.180 1.00 48.31 88 SER A N 1
ATOM 657 C CA . SER A 1 88 ? 13.768 8.759 -26.702 1.00 48.31 88 SER A CA 1
ATOM 658 C C . SER A 1 88 ? 14.550 7.634 -27.383 1.00 48.31 88 SER A C 1
ATOM 660 O O . SER A 1 88 ? 15.632 7.904 -27.879 1.00 48.31 88 SER A O 1
ATOM 662 N N . PHE A 1 89 ? 14.076 6.395 -27.463 1.00 51.47 89 PHE A N 1
ATOM 663 C CA . PHE A 1 89 ? 14.875 5.256 -27.899 1.00 51.47 89 PHE A CA 1
ATOM 664 C C . PHE A 1 89 ? 15.248 5.385 -29.379 1.00 51.47 89 PHE A C 1
ATOM 666 O O . PHE A 1 89 ? 16.297 4.911 -29.798 1.00 51.47 89 PHE A O 1
ATOM 673 N N . HIS A 1 90 ? 14.435 6.111 -30.151 1.00 48.06 90 HIS A N 1
ATOM 674 C CA . HIS A 1 90 ? 14.719 6.486 -31.534 1.00 48.06 90 HIS A CA 1
ATOM 675 C C . HIS A 1 90 ? 15.644 7.715 -31.666 1.00 48.06 90 HIS A C 1
ATOM 677 O O . HIS A 1 90 ? 16.500 7.714 -32.545 1.00 48.06 90 HIS A O 1
ATOM 683 N N . LEU A 1 91 ? 15.544 8.713 -30.775 1.00 50.84 91 LEU A N 1
ATOM 684 C CA . LEU A 1 91 ? 16.433 9.893 -30.743 1.00 50.84 91 LEU A CA 1
ATOM 685 C C . LEU A 1 91 ? 17.840 9.540 -30.218 1.00 50.84 91 LEU A C 1
ATOM 687 O O . LEU A 1 91 ? 18.846 9.917 -30.804 1.00 50.84 91 LEU A O 1
ATOM 691 N N . PHE A 1 92 ? 17.918 8.703 -29.183 1.00 49.53 92 PHE A N 1
ATOM 692 C CA . PHE A 1 92 ? 19.156 8.214 -28.567 1.00 49.53 92 PHE A CA 1
ATOM 693 C C . PHE A 1 92 ? 19.948 7.285 -29.502 1.00 49.53 92 PHE A C 1
ATOM 695 O O . PHE A 1 92 ? 21.171 7.204 -29.426 1.00 49.53 92 PHE A O 1
ATOM 702 N N . LYS A 1 93 ? 19.258 6.586 -30.415 1.00 50.03 93 LYS A N 1
ATOM 703 C CA . LYS A 1 93 ? 19.883 5.782 -31.478 1.00 50.03 93 LYS A CA 1
ATOM 704 C C . LYS A 1 93 ? 20.449 6.650 -32.607 1.00 50.03 93 LYS A C 1
ATOM 706 O O . LYS A 1 93 ? 21.349 6.192 -33.303 1.00 50.03 93 LYS A O 1
ATOM 711 N N . ALA A 1 94 ? 19.930 7.867 -32.780 1.00 53.78 94 ALA A N 1
ATOM 712 C CA . ALA A 1 94 ? 20.390 8.822 -33.785 1.00 53.78 94 ALA A CA 1
ATOM 713 C C . ALA A 1 94 ? 21.607 9.643 -33.315 1.00 53.78 94 ALA A C 1
ATOM 715 O O . ALA A 1 94 ? 22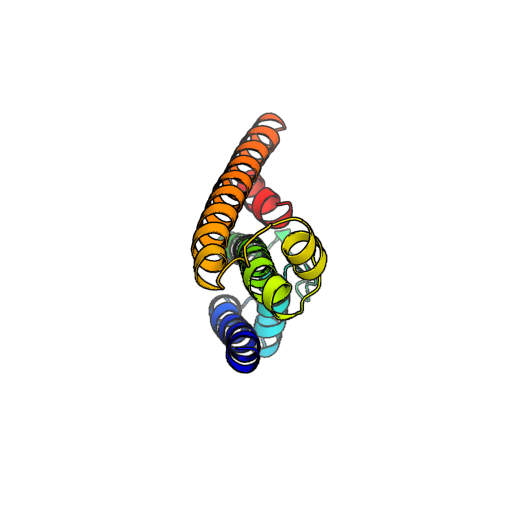.430 10.017 -34.143 1.00 53.78 94 ALA A O 1
ATOM 716 N N . GLU A 1 95 ? 21.760 9.877 -32.006 1.00 50.59 95 GLU A N 1
ATOM 717 C CA . GLU A 1 95 ? 22.873 10.666 -31.444 1.00 50.59 95 GLU A CA 1
ATOM 718 C C . GLU A 1 95 ? 24.130 9.856 -31.073 1.00 50.59 95 GLU A C 1
ATOM 720 O O . GLU A 1 95 ? 25.166 10.446 -30.772 1.00 50.59 95 GLU A O 1
ATOM 725 N N . ILE A 1 96 ? 24.092 8.516 -31.101 1.00 50.84 96 ILE A N 1
ATOM 726 C CA . ILE A 1 96 ? 25.257 7.679 -30.758 1.00 50.84 96 ILE A CA 1
ATOM 727 C C . ILE A 1 96 ? 25.896 7.101 -32.030 1.00 50.84 96 ILE A C 1
ATOM 729 O O . ILE A 1 96 ? 25.320 6.193 -32.641 1.00 50.84 96 ILE A O 1
ATOM 733 N N . PRO A 1 97 ? 27.121 7.529 -32.403 1.00 41.38 97 PRO A N 1
ATOM 734 C CA . PRO A 1 97 ? 27.891 6.847 -33.431 1.00 41.38 97 PRO A CA 1
ATOM 735 C C . PRO A 1 97 ? 28.224 5.432 -32.940 1.00 41.38 97 PRO A C 1
ATOM 737 O O . PRO A 1 97 ? 28.833 5.261 -31.884 1.00 41.38 97 PRO A O 1
ATOM 740 N N . GLY A 1 98 ? 27.822 4.409 -33.698 1.00 56.91 98 GLY A N 1
ATOM 741 C CA . GLY A 1 98 ? 28.234 3.022 -33.447 1.00 56.91 98 GLY A CA 1
ATOM 742 C C . GLY A 1 98 ? 27.185 2.079 -32.854 1.00 56.91 98 GLY A C 1
ATOM 743 O O . GLY A 1 98 ? 27.568 1.025 -32.367 1.00 56.91 98 GLY A O 1
ATOM 744 N N . GLY A 1 99 ? 25.888 2.408 -32.915 1.00 53.75 99 GLY A N 1
ATOM 745 C CA . GLY A 1 99 ? 24.805 1.433 -32.723 1.00 53.75 99 GLY A CA 1
ATOM 746 C C . GLY A 1 99 ? 24.786 0.779 -31.338 1.00 53.75 99 GLY A C 1
ATOM 747 O O . GLY A 1 99 ? 25.348 -0.291 -31.125 1.00 53.75 99 GLY A O 1
ATOM 748 N N . ALA A 1 100 ? 24.088 1.394 -30.383 1.00 53.16 100 ALA A N 1
ATOM 749 C CA . ALA A 1 100 ? 23.908 0.798 -29.063 1.00 53.16 100 ALA A CA 1
ATOM 750 C C . ALA A 1 100 ? 23.224 -0.583 -29.166 1.00 53.16 100 ALA A C 1
ATOM 752 O O . ALA A 1 100 ? 22.083 -0.695 -29.623 1.00 53.16 100 ALA A O 1
ATOM 753 N N . THR A 1 101 ? 23.926 -1.634 -28.735 1.00 50.09 101 THR A N 1
ATOM 754 C CA . THR A 1 101 ? 23.389 -2.989 -28.599 1.00 50.09 101 THR A CA 1
ATOM 755 C C . THR A 1 101 ? 22.386 -3.051 -27.443 1.00 50.09 101 THR A C 1
ATOM 757 O O . THR A 1 101 ? 22.552 -2.401 -26.407 1.00 50.09 101 THR A O 1
ATOM 760 N N . VAL A 1 102 ? 21.331 -3.852 -27.626 1.00 51.31 102 VAL A N 1
ATOM 761 C CA . VAL A 1 102 ? 20.203 -4.065 -26.691 1.00 51.31 102 VAL A CA 1
ATOM 762 C C . VAL A 1 102 ? 20.666 -4.406 -25.261 1.00 51.31 102 VAL A C 1
ATOM 764 O O . VAL A 1 102 ? 20.002 -4.066 -24.283 1.00 51.31 102 VAL A O 1
ATOM 767 N N . GLU A 1 103 ? 21.857 -4.985 -25.128 1.00 49.00 103 GLU A N 1
ATOM 768 C CA . GLU A 1 103 ? 22.497 -5.400 -23.876 1.00 49.00 103 GLU A CA 1
ATOM 769 C C . GLU A 1 103 ? 22.807 -4.241 -22.904 1.00 49.00 103 GLU A C 1
ATOM 771 O O . GLU A 1 103 ? 22.853 -4.446 -21.695 1.00 49.00 103 GLU A O 1
ATOM 776 N N . ARG A 1 104 ? 22.941 -2.991 -23.383 1.00 50.41 104 ARG A N 1
ATOM 777 C CA . ARG A 1 104 ? 23.179 -1.813 -22.513 1.00 50.41 104 ARG A CA 1
ATOM 778 C C . ARG A 1 104 ? 21.918 -1.270 -21.829 1.00 50.41 104 ARG A C 1
ATOM 780 O O . ARG A 1 104 ? 22.028 -0.430 -20.935 1.00 50.41 104 ARG A O 1
ATOM 787 N N . VAL A 1 105 ? 20.729 -1.707 -22.244 1.00 54.34 105 VAL A N 1
ATOM 788 C CA . VAL A 1 105 ? 19.443 -1.156 -21.778 1.00 54.34 105 VAL A CA 1
ATOM 789 C C . VAL A 1 105 ? 18.995 -1.802 -20.463 1.00 54.34 105 VAL A C 1
ATOM 791 O O . VAL A 1 105 ? 18.572 -1.099 -19.549 1.00 54.34 105 VAL A O 1
ATOM 794 N N . GLN A 1 106 ? 19.163 -3.121 -20.326 1.00 57.47 106 GLN A N 1
ATOM 795 C CA . GLN A 1 106 ? 18.830 -3.869 -19.104 1.00 57.47 106 GLN A CA 1
ATOM 796 C C . GLN A 1 106 ? 19.590 -3.405 -17.842 1.00 57.47 106 GLN A C 1
ATOM 798 O O . GLN A 1 106 ? 18.927 -3.158 -16.831 1.00 57.47 106 GLN A O 1
ATOM 803 N N . PRO A 1 107 ? 20.928 -3.217 -17.852 1.00 59.78 107 PRO A N 1
ATOM 804 C CA . PRO A 1 107 ? 21.649 -2.768 -16.658 1.00 59.78 107 PRO A CA 1
ATOM 805 C C . PRO A 1 107 ? 21.248 -1.354 -16.217 1.00 59.78 107 PRO A C 1
ATOM 807 O O . PRO A 1 107 ? 21.242 -1.066 -15.025 1.00 59.78 107 PRO A O 1
ATOM 810 N N . ARG A 1 108 ? 20.832 -0.479 -17.144 1.00 69.38 108 ARG A N 1
ATOM 811 C CA . ARG A 1 108 ? 20.355 0.872 -16.802 1.00 69.38 108 ARG A CA 1
ATOM 812 C C . ARG A 1 108 ? 18.994 0.852 -16.111 1.00 69.38 108 ARG A C 1
ATOM 814 O O . ARG A 1 108 ? 18.786 1.636 -15.193 1.00 69.38 108 ARG A O 1
ATOM 821 N N . LEU A 1 109 ? 18.103 -0.064 -16.496 1.00 71.50 109 LEU A N 1
ATOM 822 C CA . LEU A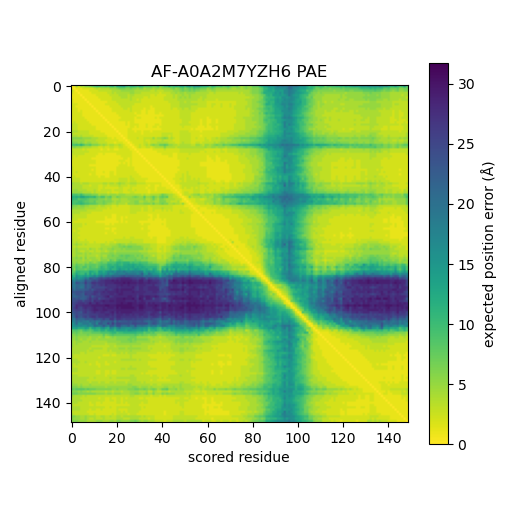 1 109 ? 16.777 -0.178 -15.886 1.00 71.50 109 LEU A CA 1
ATOM 823 C C . LEU A 1 109 ? 16.850 -0.602 -14.415 1.00 71.50 109 LEU A C 1
ATOM 825 O O . LEU A 1 109 ? 16.131 -0.060 -13.578 1.00 71.50 109 LEU A O 1
ATOM 829 N N . ALA A 1 110 ? 17.755 -1.530 -14.096 1.00 76.06 110 ALA A N 1
ATOM 830 C CA . ALA A 1 110 ? 18.006 -1.946 -12.721 1.00 76.06 110 ALA A CA 1
ATOM 831 C C . ALA A 1 110 ? 18.549 -0.788 -11.864 1.00 76.06 110 ALA A C 1
ATOM 833 O O . ALA A 1 110 ? 18.122 -0.618 -10.723 1.00 76.06 110 ALA A O 1
ATOM 834 N N . GLU A 1 111 ? 19.444 0.040 -12.412 1.00 83.62 111 GLU A N 1
ATOM 835 C CA . GLU A 1 111 ? 19.947 1.229 -11.713 1.00 83.62 111 GLU A CA 1
ATOM 836 C C . GLU A 1 111 ? 18.860 2.294 -11.517 1.00 83.62 111 GLU A C 1
ATOM 838 O O . GLU A 1 111 ? 18.720 2.828 -10.416 1.00 83.62 111 GLU A O 1
ATOM 843 N N . THR A 1 112 ? 18.021 2.555 -12.527 1.00 84.81 112 THR A N 1
ATOM 844 C CA . THR A 1 112 ? 16.874 3.464 -12.377 1.00 84.81 112 THR A CA 1
ATOM 845 C C . THR A 1 112 ? 15.897 2.955 -11.318 1.00 84.81 112 THR A C 1
ATOM 847 O O . THR A 1 112 ? 15.484 3.729 -10.457 1.00 84.81 112 THR A O 1
ATOM 850 N N . ALA A 1 113 ? 15.581 1.657 -11.311 1.00 86.56 113 ALA A N 1
ATOM 851 C CA . ALA A 1 113 ? 14.712 1.060 -10.300 1.00 86.56 113 ALA A CA 1
ATOM 852 C C . ALA A 1 113 ? 15.273 1.240 -8.880 1.00 86.56 113 ALA A C 1
ATOM 854 O O . ALA A 1 113 ? 14.527 1.617 -7.981 1.00 86.56 113 ALA A O 1
ATOM 855 N N . LYS A 1 114 ? 16.587 1.052 -8.674 1.00 88.25 114 LYS A N 1
ATOM 856 C CA . LYS A 1 114 ? 17.238 1.292 -7.372 1.00 88.25 114 LYS A CA 1
ATOM 857 C C . LYS A 1 114 ? 17.125 2.745 -6.920 1.00 88.25 114 LYS A C 1
ATOM 859 O O . LYS A 1 114 ? 16.903 2.987 -5.735 1.00 88.25 114 LYS A O 1
ATOM 864 N N . ILE A 1 115 ? 17.315 3.701 -7.831 1.00 91.31 115 ILE A N 1
ATOM 865 C CA . ILE A 1 115 ? 17.184 5.130 -7.515 1.00 91.31 115 ILE A CA 1
ATOM 866 C C . ILE A 1 115 ? 15.749 5.431 -7.088 1.00 91.31 115 ILE A C 1
ATOM 868 O O . ILE A 1 115 ? 15.554 5.997 -6.018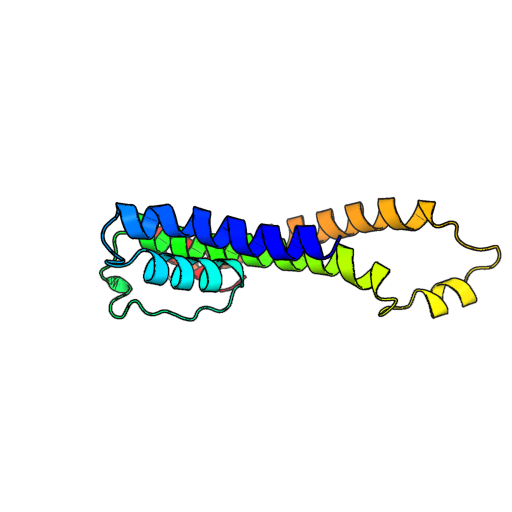 1.00 91.31 115 ILE A O 1
ATOM 872 N N . LEU A 1 116 ? 14.757 4.981 -7.863 1.00 92.19 116 LEU A N 1
ATOM 873 C CA . LEU A 1 116 ? 13.349 5.193 -7.530 1.00 92.19 116 LEU A CA 1
ATOM 874 C C . LEU A 1 116 ? 12.972 4.547 -6.197 1.00 92.19 116 LEU A C 1
ATOM 876 O O . LEU A 1 116 ? 12.292 5.181 -5.403 1.00 92.19 116 LEU A O 1
ATOM 880 N N . TRP A 1 117 ? 13.476 3.346 -5.903 1.00 93.19 117 TRP A N 1
ATOM 881 C CA . TRP A 1 117 ? 13.230 2.678 -4.622 1.00 93.19 117 TRP A CA 1
ATOM 882 C C . TRP A 1 117 ? 13.778 3.481 -3.436 1.00 93.19 117 TRP A C 1
ATOM 884 O O . TRP A 1 117 ? 13.099 3.673 -2.429 1.00 93.19 117 TRP A O 1
ATOM 894 N N . LYS A 1 118 ? 15.004 4.006 -3.571 1.00 95.12 118 LYS A N 1
ATOM 895 C CA . LYS A 1 118 ? 15.609 4.878 -2.554 1.00 95.12 118 LYS A CA 1
ATOM 896 C C . LYS A 1 118 ? 14.809 6.162 -2.374 1.00 95.12 118 LYS A C 1
ATOM 898 O O . LYS A 1 118 ? 14.583 6.563 -1.238 1.00 95.12 118 LYS A O 1
ATOM 903 N N . THR A 1 119 ? 14.378 6.791 -3.466 1.00 95.81 119 THR A N 1
ATOM 904 C CA . THR A 1 119 ? 13.551 8.002 -3.414 1.00 95.81 119 THR A CA 1
ATOM 905 C C . THR A 1 119 ? 12.201 7.724 -2.757 1.00 95.81 119 THR A C 1
ATOM 907 O O . THR A 1 119 ? 11.809 8.483 -1.879 1.00 95.81 119 THR A O 1
ATOM 910 N N . TYR A 1 120 ? 11.533 6.623 -3.109 1.00 96.38 120 TYR A N 1
ATOM 911 C CA . TYR A 1 120 ? 10.236 6.230 -2.554 1.00 96.38 120 TYR A CA 1
ATOM 912 C C . TYR A 1 120 ? 10.300 6.070 -1.029 1.00 96.38 120 TYR A C 1
ATOM 914 O O . TYR A 1 120 ? 9.517 6.673 -0.297 1.00 96.38 120 TYR A O 1
ATOM 922 N N . ILE A 1 121 ? 11.315 5.358 -0.528 1.00 97.06 121 ILE A N 1
ATOM 923 C CA . ILE A 1 121 ? 11.539 5.210 0.918 1.00 97.06 121 ILE A CA 1
ATOM 924 C C . ILE A 1 121 ? 11.951 6.521 1.577 1.00 97.06 121 ILE A C 1
ATOM 926 O O . ILE A 1 121 ? 11.492 6.809 2.677 1.00 97.06 121 ILE A O 1
ATOM 930 N N . ALA A 1 122 ? 12.813 7.314 0.939 1.00 98.06 122 ALA A N 1
ATOM 931 C CA . ALA A 1 122 ? 13.233 8.592 1.501 1.00 98.06 122 ALA A CA 1
ATOM 932 C C . ALA A 1 122 ? 12.039 9.538 1.684 1.00 98.06 122 ALA A C 1
ATOM 934 O O . ALA A 1 122 ? 11.918 10.147 2.743 1.00 98.06 122 ALA A O 1
ATOM 935 N N . LEU A 1 123 ? 11.143 9.612 0.693 1.00 98.06 123 LEU A N 1
ATOM 936 C CA . LEU A 1 123 ? 9.903 10.384 0.777 1.00 98.06 123 LEU A CA 1
ATOM 937 C C . LEU A 1 123 ? 8.966 9.824 1.850 1.00 98.06 123 LEU A C 1
ATOM 939 O O . LEU A 1 123 ? 8.493 10.590 2.680 1.00 98.06 123 LEU A O 1
ATOM 943 N N . THR A 1 124 ? 8.794 8.499 1.902 1.00 98.06 124 THR A N 1
ATOM 944 C CA . THR A 1 124 ? 7.992 7.822 2.936 1.00 98.06 124 THR A CA 1
ATOM 945 C C . THR A 1 124 ? 8.490 8.183 4.344 1.00 98.06 124 THR A C 1
ATOM 947 O O . THR A 1 124 ? 7.736 8.650 5.190 1.00 98.06 124 THR A O 1
ATOM 950 N N . LEU A 1 125 ? 9.786 8.024 4.621 1.00 98.25 125 LEU A N 1
ATOM 951 C CA . LEU A 1 125 ? 10.342 8.333 5.942 1.00 98.25 125 LEU A CA 1
ATOM 952 C C . LEU A 1 125 ? 10.271 9.828 6.265 1.00 98.25 125 LEU A C 1
ATOM 954 O O . LEU A 1 125 ? 9.994 10.191 7.408 1.00 98.25 125 LEU A O 1
ATOM 958 N N . LEU A 1 126 ? 10.522 10.686 5.274 1.00 98.44 126 LEU A N 1
ATOM 959 C CA . LEU A 1 126 ? 10.440 12.131 5.441 1.00 98.44 126 LEU A CA 1
ATOM 960 C C . LEU A 1 126 ? 9.020 12.559 5.822 1.00 98.44 126 LEU A C 1
ATOM 962 O O . LEU A 1 126 ? 8.859 13.324 6.769 1.00 98.44 126 LEU A O 1
ATOM 966 N N . GLU A 1 127 ? 8.003 12.050 5.130 1.00 98.44 127 GLU A N 1
ATOM 967 C CA . GLU A 1 127 ? 6.613 12.390 5.418 1.00 98.44 127 GLU A CA 1
ATOM 968 C C . GLU A 1 127 ? 6.172 11.875 6.791 1.00 98.44 127 GLU A C 1
ATOM 970 O O . GLU A 1 127 ? 5.593 12.649 7.551 1.00 98.44 127 GLU A O 1
ATOM 975 N N . ILE A 1 128 ? 6.538 10.644 7.174 1.00 98.44 128 ILE A N 1
ATOM 976 C CA . ILE A 1 128 ? 6.255 10.119 8.523 1.00 98.44 128 ILE A CA 1
ATOM 977 C C . ILE A 1 128 ? 6.824 11.060 9.591 1.00 98.44 128 ILE A C 1
ATOM 979 O O . ILE A 1 128 ? 6.136 11.399 10.554 1.00 98.44 128 ILE A O 1
ATOM 983 N N . VAL A 1 129 ? 8.073 11.513 9.431 1.00 98.31 129 VAL A N 1
ATOM 984 C CA . VAL A 1 129 ? 8.705 12.446 10.378 1.00 98.31 129 VAL A CA 1
ATOM 985 C C . VAL A 1 129 ? 7.963 13.779 10.411 1.00 98.31 129 VAL A C 1
ATOM 987 O O . VAL A 1 129 ? 7.687 14.288 11.496 1.00 98.31 129 VAL A O 1
ATOM 990 N N . VAL A 1 130 ? 7.606 14.337 9.253 1.00 98.44 130 VAL A N 1
ATOM 991 C CA . VAL A 1 130 ? 6.860 15.600 9.176 1.00 98.44 130 VAL A CA 1
ATOM 992 C C . VAL A 1 130 ? 5.494 15.472 9.855 1.00 98.44 130 VAL A C 1
ATOM 994 O O . VAL A 1 130 ? 5.167 16.302 10.699 1.00 98.44 130 VAL A O 1
ATOM 997 N N . LEU A 1 131 ? 4.726 14.418 9.573 1.00 98.25 131 LEU A N 1
ATOM 998 C CA . LEU A 1 131 ? 3.414 14.181 10.184 1.00 98.25 131 LEU A CA 1
ATOM 999 C C . LEU A 1 131 ? 3.506 13.985 11.703 1.00 98.25 131 LEU A C 1
ATOM 1001 O O . LEU A 1 131 ? 2.684 14.521 12.447 1.00 98.25 131 LEU A O 1
ATOM 1005 N N . ARG A 1 132 ? 4.554 13.304 12.184 1.00 97.94 132 ARG A N 1
ATOM 1006 C CA . ARG A 1 132 ? 4.839 13.193 13.623 1.00 97.94 132 ARG A CA 1
ATOM 1007 C C . ARG A 1 132 ? 5.126 14.541 14.272 1.00 97.94 132 ARG A C 1
ATOM 1009 O O . ARG A 1 132 ? 4.642 14.794 15.371 1.00 97.94 132 ARG A O 1
ATOM 1016 N N . LEU A 1 133 ? 5.889 15.409 13.608 1.00 97.88 133 LEU A N 1
ATOM 1017 C CA . LEU A 1 133 ? 6.175 16.761 14.102 1.00 97.88 133 LEU A CA 1
ATOM 1018 C C . LEU A 1 133 ? 4.932 17.664 14.095 1.00 97.88 133 LEU A C 1
ATOM 1020 O O . LEU A 1 133 ? 4.843 18.573 14.917 1.00 97.88 133 LEU A O 1
ATOM 1024 N N . LEU A 1 134 ? 3.969 17.397 13.209 1.00 97.62 134 LEU A N 1
ATOM 1025 C CA . LEU A 1 134 ? 2.671 18.078 13.162 1.00 97.62 134 LEU A CA 1
ATOM 1026 C C . LEU A 1 134 ? 1.663 17.553 14.200 1.00 97.62 134 LEU A C 1
ATOM 1028 O O . LEU A 1 134 ? 0.590 18.135 14.345 1.00 97.62 134 LEU A O 1
ATOM 1032 N N . GLY A 1 135 ? 2.013 16.505 14.951 1.00 96.69 135 GLY A N 1
ATOM 1033 C CA . GLY A 1 135 ? 1.246 16.027 16.102 1.00 96.69 135 GLY A CA 1
ATOM 1034 C C . GLY A 1 135 ? 0.367 14.800 15.855 1.00 96.69 135 GLY A C 1
ATOM 1035 O O . GLY A 1 135 ? -0.385 14.437 16.756 1.00 96.69 135 GLY A O 1
ATOM 1036 N N . LEU A 1 136 ? 0.457 14.145 14.690 1.00 97.12 136 LEU A N 1
ATOM 1037 C CA . LEU A 1 136 ? -0.222 12.861 14.463 1.00 97.12 136 LEU A CA 1
ATOM 1038 C C . LEU A 1 136 ? 0.420 11.759 15.309 1.00 97.12 136 LEU A C 1
ATOM 1040 O O . LEU A 1 136 ? 1.636 11.777 15.541 1.00 97.12 136 LEU A O 1
ATOM 1044 N N . ASP A 1 137 ? -0.367 10.762 15.726 1.00 96.56 137 ASP A N 1
ATOM 1045 C CA . ASP A 1 137 ? 0.198 9.552 16.321 1.00 96.56 137 ASP A CA 1
ATOM 1046 C C . ASP A 1 137 ? 1.081 8.789 15.311 1.00 96.56 137 ASP A C 1
ATOM 1048 O O . ASP A 1 137 ? 1.030 9.025 14.106 1.00 96.56 137 ASP A O 1
ATOM 1052 N N . PHE A 1 138 ? 1.952 7.899 15.790 1.00 96.06 138 PHE A N 1
ATOM 1053 C CA . PHE A 1 138 ? 2.809 7.096 14.926 1.00 96.06 138 PHE A CA 1
ATOM 1054 C C . PHE A 1 138 ? 2.026 6.203 13.975 1.00 96.06 138 PHE A C 1
ATOM 1056 O O . PHE A 1 138 ? 2.402 6.112 12.806 1.00 96.06 138 PHE A O 1
ATOM 1063 N N . PHE A 1 139 ? 0.936 5.594 14.438 1.00 96.62 139 PHE A N 1
ATOM 1064 C CA . PHE A 1 139 ? 0.105 4.770 13.570 1.00 96.62 139 PHE A CA 1
ATOM 1065 C C . PHE A 1 139 ? -0.524 5.596 12.437 1.00 96.62 139 PHE A C 1
ATOM 1067 O O . PHE A 1 139 ? -0.401 5.238 11.261 1.00 96.62 139 PHE A O 1
ATOM 1074 N N . ASP A 1 140 ? -1.115 6.741 12.777 1.00 95.62 140 ASP A N 1
ATOM 1075 C CA . ASP A 1 140 ? -1.740 7.642 11.807 1.00 95.62 140 ASP A CA 1
ATOM 1076 C C . ASP A 1 140 ? -0.704 8.223 10.842 1.00 95.62 140 ASP A C 1
ATOM 1078 O O . ASP A 1 140 ? -0.900 8.201 9.633 1.00 95.62 140 ASP A O 1
ATOM 1082 N N . ALA A 1 141 ? 0.454 8.663 11.340 1.00 97.81 141 ALA A N 1
ATOM 1083 C CA . ALA A 1 141 ? 1.523 9.182 10.491 1.00 97.81 141 ALA A CA 1
ATOM 1084 C C . ALA A 1 141 ? 1.958 8.154 9.431 1.00 97.81 141 ALA A C 1
ATOM 1086 O O . ALA A 1 141 ? 2.065 8.492 8.256 1.00 97.81 141 ALA A O 1
ATOM 1087 N N . VAL A 1 142 ? 2.157 6.890 9.821 1.00 97.81 142 VAL A N 1
ATOM 1088 C CA . VAL A 1 142 ? 2.538 5.814 8.889 1.00 97.81 142 VAL A CA 1
ATOM 1089 C C . VAL A 1 142 ? 1.429 5.525 7.882 1.00 97.81 142 VAL A C 1
ATOM 1091 O O . VAL A 1 142 ? 1.687 5.448 6.680 1.00 97.81 142 VAL A O 1
ATOM 1094 N N . THR A 1 143 ? 0.198 5.354 8.358 1.00 96.44 143 THR A N 1
ATOM 1095 C CA . THR A 1 143 ? -0.929 4.979 7.499 1.00 96.44 143 THR A CA 1
ATOM 1096 C C . THR A 1 143 ? -1.306 6.081 6.514 1.00 96.44 143 THR A C 1
ATOM 1098 O O . THR A 1 143 ? -1.558 5.775 5.351 1.00 96.44 143 THR A O 1
ATOM 1101 N N . HIS A 1 144 ? -1.250 7.349 6.926 1.00 96.31 144 HIS A N 1
ATOM 1102 C CA . HIS A 1 144 ? -1.430 8.484 6.026 1.00 96.31 144 HIS A CA 1
ATOM 1103 C C . HIS A 1 144 ? -0.326 8.542 4.966 1.00 96.31 144 HIS A C 1
ATOM 1105 O O . HIS A 1 144 ? -0.641 8.575 3.777 1.00 96.31 144 HIS A O 1
ATOM 1111 N N . THR A 1 145 ? 0.951 8.453 5.363 1.00 98.06 145 THR A N 1
ATOM 1112 C CA . THR A 1 145 ? 2.074 8.459 4.411 1.00 98.06 145 THR A CA 1
ATOM 1113 C C . THR A 1 145 ? 1.944 7.372 3.345 1.00 98.06 145 THR A C 1
ATOM 1115 O O . THR A 1 145 ? 2.195 7.626 2.172 1.00 98.06 145 THR A O 1
ATOM 1118 N N . PHE A 1 146 ? 1.530 6.160 3.720 1.00 97.69 146 PHE A N 1
ATOM 1119 C CA . PHE A 1 146 ? 1.353 5.057 2.771 1.00 97.69 146 PHE A CA 1
ATOM 1120 C C . PHE A 1 146 ? 0.323 5.334 1.666 1.00 97.69 146 PHE A C 1
ATOM 1122 O O . PHE A 1 146 ? 0.392 4.709 0.611 1.00 97.69 146 PHE A O 1
ATOM 1129 N N . SER A 1 147 ? -0.620 6.248 1.903 1.00 93.75 147 SER A N 1
ATOM 1130 C CA . SER A 1 147 ? -1.603 6.681 0.905 1.00 93.75 147 SER A CA 1
ATOM 1131 C C . SER A 1 147 ? -1.200 7.955 0.151 1.00 93.75 147 SER A C 1
ATOM 1133 O O . SER A 1 147 ? -1.752 8.226 -0.913 1.00 93.75 147 SER A O 1
ATOM 1135 N N . THR A 1 148 ? -0.251 8.734 0.682 1.00 95.69 148 THR A N 1
ATOM 1136 C CA . THR A 1 148 ? 0.232 9.976 0.058 1.00 9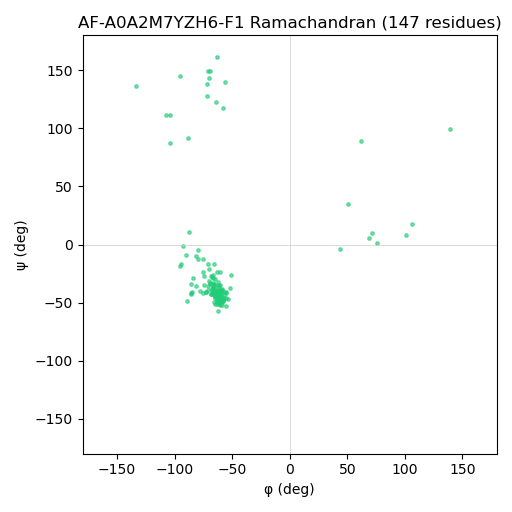5.69 148 THR A CA 1
ATOM 1137 C C . THR A 1 148 ? 1.354 9.735 -0.959 1.00 95.69 148 THR A C 1
ATOM 1139 O O . THR A 1 148 ? 1.366 10.395 -2.001 1.00 95.69 148 THR A O 1
ATOM 1142 N N . VAL A 1 149 ? 2.311 8.845 -0.649 1.00 93.38 149 VAL A N 1
ATOM 1143 C CA . VAL A 1 149 ? 3.558 8.633 -1.426 1.00 93.38 149 VAL A CA 1
ATOM 1144 C C . VAL A 1 149 ? 3.395 7.602 -2.533 1.00 93.38 149 VAL A C 1
ATOM 1146 O O . VAL A 1 149 ? 3.754 7.933 -3.686 1.00 93.38 149 VAL A O 1
#

Foldseek 3Di:
DVVCVVVVLQVQLLVLLVVCVVQCVDVDSVLSSVLLSCQLCLVPDHPRDCLVPDDLVVLQSSLLSNLNSVLVVVLVCLVVCVVVVPDCPVVVQVPDPPGDDPVVSVVVSVVVSVVVVVVSVVQLVVQLVVVVVVPDDSSCSNSVSSSVD

Mean predicted aligned error: 7.51 Å

Solvent-accessible surface area (backbone atoms only — not comparable to full-atom values): 8226 Å² total; per-residue (Å²): 110,69,67,57,55,56,50,48,57,52,52,50,14,58,60,55,11,47,64,34,41,73,69,57,80,23,89,47,62,66,57,14,28,49,42,24,38,22,18,38,67,57,61,75,58,71,89,73,84,69,63,91,80,49,58,66,72,56,53,44,49,50,22,47,30,17,38,54,18,47,56,50,53,56,55,48,48,66,63,45,37,72,76,68,61,66,67,62,62,71,59,58,56,70,74,41,92,81,65,88,59,76,78,66,54,62,66,51,51,57,51,51,50,53,51,51,52,53,50,54,50,50,51,40,54,51,44,28,52,52,36,42,75,74,66,44,53,71,68,55,17,50,39,51,30,28,68,71,106

Radius of gyration: 19.33 Å; Cα contacts (8 Å, |Δi|>4): 121; chains: 1; bounding box: 48×31×50 Å